Protein AF-A0A495L861-F1 (afdb_monomer_lite)

Foldseek 3Di:
DPPDLVVQALVPPVVLVVVLVVLVPQLAPPVDDPVQQPDQDVNHRVSVVSNVVSVVVNVVSVVVCCVPRGDPPDDDD

pLDDT: mean 76.95, std 15.1, range [40.81, 95.56]

Radius of gyration: 18.13 Å; chains: 1; bounding box: 41×24×47 Å

Structure (mmCIF, N/CA/C/O backbone):
data_AF-A0A495L861-F1
#
_entry.id   AF-A0A495L861-F1
#
loop_
_atom_site.group_PDB
_atom_site.id
_atom_site.type_symbol
_atom_site.label_atom_id
_atom_site.label_alt_id
_atom_site.label_comp_id
_atom_site.label_asym_id
_atom_site.label_entity_id
_atom_site.label_seq_id
_atom_site.pdbx_PDB_ins_code
_atom_site.Cartn_x
_atom_site.Cartn_y
_atom_site.Cartn_z
_atom_site.occupancy
_atom_site.B_iso_or_equiv
_atom_site.auth_seq_id
_atom_site.auth_comp_id
_atom_site.auth_asym_id
_atom_site.auth_atom_id
_atom_site.pdbx_PDB_model_num
ATOM 1 N N . MET A 1 1 ? 26.885 6.749 -31.192 1.00 47.06 1 MET A N 1
ATOM 2 C CA . MET A 1 1 ? 26.587 7.279 -29.847 1.00 47.06 1 MET A CA 1
ATOM 3 C C . MET A 1 1 ? 25.638 6.278 -29.204 1.00 47.06 1 MET A C 1
ATOM 5 O O . MET A 1 1 ? 24.494 6.217 -29.626 1.00 47.06 1 MET A O 1
ATOM 9 N N . GLN A 1 2 ? 26.128 5.394 -28.332 1.00 50.69 2 GLN A N 1
ATOM 10 C CA . GLN A 1 2 ? 25.252 4.492 -27.568 1.00 50.69 2 GLN A CA 1
ATOM 11 C C . GLN A 1 2 ? 24.479 5.352 -26.549 1.00 50.69 2 GLN A C 1
ATOM 13 O O . GLN A 1 2 ? 25.127 6.183 -25.900 1.00 50.69 2 GLN A O 1
ATOM 18 N N . PRO A 1 3 ? 23.145 5.238 -26.423 1.00 51.47 3 PRO A N 1
ATOM 19 C CA . PRO A 1 3 ? 22.414 5.949 -25.380 1.00 51.47 3 PRO A CA 1
ATOM 20 C C . PRO A 1 3 ? 22.913 5.482 -24.007 1.00 51.47 3 PRO A C 1
ATOM 22 O O . PRO A 1 3 ? 23.153 4.296 -23.784 1.00 51.47 3 PRO A O 1
ATOM 25 N N . SER A 1 4 ? 23.151 6.429 -23.099 1.00 56.16 4 SER A N 1
ATOM 26 C CA . SER A 1 4 ? 23.634 6.108 -21.755 1.00 56.16 4 SER A CA 1
ATOM 27 C C . SER A 1 4 ? 22.550 5.341 -20.978 1.00 56.16 4 SER A C 1
ATOM 29 O 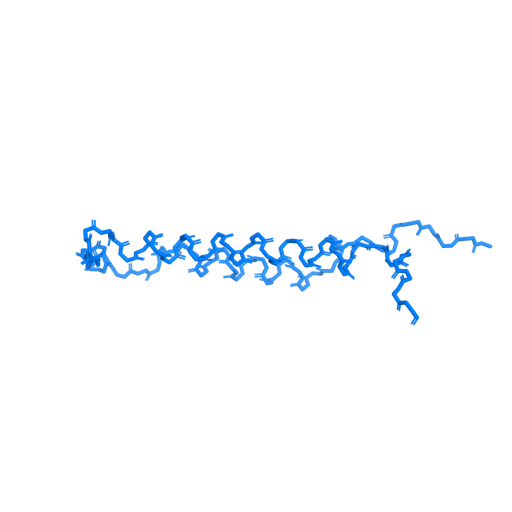O . SER A 1 4 ? 21.375 5.684 -21.109 1.00 56.16 4 SER A O 1
ATOM 31 N N . PRO A 1 5 ? 22.900 4.367 -20.119 1.00 57.59 5 PRO A N 1
ATOM 32 C CA . PRO A 1 5 ? 21.936 3.505 -19.418 1.00 57.59 5 PRO A CA 1
ATOM 33 C C . PRO A 1 5 ? 21.001 4.247 -18.442 1.00 57.59 5 PRO A C 1
ATOM 35 O O . PRO A 1 5 ? 20.087 3.649 -17.883 1.00 57.59 5 PRO A O 1
ATOM 38 N N . ARG A 1 6 ? 21.197 5.558 -18.250 1.00 53.59 6 ARG A N 1
ATOM 39 C CA . ARG A 1 6 ? 20.379 6.405 -17.377 1.00 53.59 6 ARG A CA 1
ATOM 40 C C . ARG A 1 6 ? 18.953 6.622 -17.879 1.00 53.59 6 ARG A C 1
ATOM 42 O O . ARG A 1 6 ? 18.127 7.003 -17.067 1.00 53.59 6 ARG A O 1
ATOM 49 N N . ASP A 1 7 ? 18.623 6.365 -19.141 1.00 51.94 7 ASP A N 1
ATOM 50 C CA . ASP A 1 7 ? 17.272 6.651 -19.659 1.00 51.94 7 ASP A CA 1
ATOM 51 C C . ASP A 1 7 ? 16.242 5.531 -19.373 1.00 51.94 7 ASP A C 1
ATOM 53 O O . ASP A 1 7 ? 15.075 5.640 -19.750 1.00 51.94 7 ASP A O 1
ATOM 57 N N . ARG A 1 8 ? 16.648 4.440 -18.702 1.00 57.16 8 ARG A N 1
ATOM 58 C CA . ARG A 1 8 ? 15.857 3.198 -18.555 1.00 57.16 8 ARG A CA 1
ATOM 59 C C . ARG A 1 8 ? 15.590 2.761 -17.106 1.00 57.16 8 ARG A C 1
ATOM 61 O O . ARG A 1 8 ? 15.207 1.617 -16.875 1.00 57.16 8 ARG A O 1
ATOM 68 N N . GLU A 1 9 ? 15.773 3.638 -16.120 1.00 64.31 9 GLU A N 1
ATOM 69 C CA . GLU A 1 9 ? 15.540 3.272 -14.717 1.00 64.31 9 GLU A CA 1
ATOM 70 C C . GLU A 1 9 ? 14.083 3.543 -14.290 1.00 64.31 9 GLU A C 1
ATOM 72 O O . GLU A 1 9 ? 13.606 4.678 -14.408 1.00 64.31 9 GLU A O 1
ATOM 77 N N . PRO A 1 10 ? 13.372 2.552 -13.714 1.00 62.00 10 PRO A N 1
ATOM 78 C CA . PRO A 1 10 ? 11.992 2.720 -13.252 1.00 62.00 10 PRO A CA 1
ATOM 79 C C . PRO A 1 10 ? 11.835 3.865 -12.253 1.00 62.00 10 PRO A C 1
ATOM 81 O O . PRO A 1 10 ? 10.788 4.505 -12.186 1.00 62.00 10 PRO A O 1
ATOM 84 N N . ILE A 1 11 ? 12.895 4.164 -11.501 1.00 69.75 11 ILE A N 1
ATOM 85 C CA . ILE A 1 11 ? 12.903 5.196 -10.465 1.00 69.75 11 ILE A CA 1
ATOM 86 C C . ILE A 1 11 ? 12.633 6.606 -11.014 1.00 69.75 11 ILE A C 1
ATOM 88 O O . ILE A 1 11 ? 12.207 7.480 -10.259 1.00 69.75 11 ILE A O 1
ATOM 92 N N . GLN A 1 12 ? 12.835 6.817 -12.320 1.00 72.00 12 GLN A N 1
ATOM 93 C CA . GLN A 1 12 ? 12.627 8.099 -12.994 1.00 72.00 12 GLN A CA 1
ATOM 94 C C . GLN A 1 12 ? 11.186 8.307 -13.472 1.00 72.00 12 GLN A C 1
ATOM 96 O O . GLN A 1 12 ? 10.835 9.412 -13.883 1.00 72.00 12 GLN A O 1
ATOM 101 N N . LYS A 1 13 ? 10.326 7.280 -13.410 1.00 79.62 13 LYS A N 1
ATOM 102 C CA . LYS A 1 13 ? 8.916 7.388 -13.805 1.00 79.62 13 LYS A CA 1
ATOM 103 C C . LYS A 1 13 ? 8.085 7.855 -12.599 1.00 79.62 13 LYS A C 1
ATOM 105 O O . LYS A 1 13 ? 7.799 7.046 -11.714 1.00 79.62 13 LYS A O 1
ATOM 110 N N . PRO A 1 14 ? 7.631 9.125 -12.538 1.00 82.81 14 PRO A N 1
ATOM 111 C CA . PRO A 1 14 ? 6.945 9.664 -11.357 1.00 82.81 14 PRO A CA 1
ATOM 112 C C . PRO A 1 14 ? 5.624 8.947 -11.048 1.00 82.81 14 PRO A C 1
ATOM 114 O O . PRO A 1 14 ? 5.222 8.863 -9.891 1.00 82.81 14 PRO A O 1
ATOM 117 N N . TRP A 1 15 ? 4.968 8.367 -12.058 1.00 85.06 15 TRP A N 1
ATOM 118 C CA . TRP A 1 15 ? 3.750 7.579 -11.866 1.00 85.06 15 TRP A CA 1
ATOM 119 C C . TRP A 1 15 ? 3.966 6.344 -10.973 1.00 85.06 15 TRP A C 1
ATOM 121 O O . TRP A 1 15 ? 3.086 6.013 -10.180 1.00 85.06 15 TRP A O 1
ATOM 131 N N . ILE A 1 16 ? 5.154 5.725 -11.012 1.00 88.00 16 ILE A N 1
ATOM 132 C CA . ILE A 1 16 ? 5.474 4.552 -10.183 1.00 88.00 16 ILE A CA 1
ATOM 133 C C . ILE A 1 16 ? 5.453 4.916 -8.693 1.00 88.00 16 ILE A C 1
ATOM 135 O O . ILE A 1 16 ? 4.956 4.150 -7.864 1.00 88.00 16 ILE A O 1
ATOM 139 N N . TRP A 1 17 ? 5.928 6.116 -8.358 1.00 90.25 17 TRP A N 1
ATOM 140 C CA . TRP A 1 17 ? 5.902 6.654 -7.000 1.00 90.25 17 TRP A CA 1
ATOM 141 C C . TRP A 1 17 ? 4.495 7.032 -6.538 1.00 90.25 17 TRP A C 1
ATOM 143 O O . TRP A 1 17 ? 4.169 6.836 -5.369 1.00 90.25 17 TRP A O 1
ATOM 153 N N . ILE A 1 18 ? 3.642 7.522 -7.444 1.00 92.94 18 ILE A N 1
ATOM 154 C CA . ILE A 1 18 ? 2.236 7.817 -7.132 1.00 92.94 18 ILE A CA 1
ATOM 155 C C . ILE A 1 18 ? 1.509 6.529 -6.742 1.00 92.94 18 ILE A C 1
ATOM 157 O O . ILE A 1 18 ? 0.889 6.474 -5.681 1.00 92.94 18 ILE A O 1
ATOM 161 N N . VAL A 1 19 ? 1.618 5.479 -7.560 1.00 91.69 19 VAL A N 1
ATOM 162 C CA . VAL A 1 19 ? 0.977 4.186 -7.278 1.00 91.69 19 VAL A CA 1
ATOM 163 C C . VAL A 1 19 ? 1.533 3.572 -5.991 1.00 91.69 19 VAL A C 1
ATOM 165 O O . VAL A 1 19 ? 0.758 3.114 -5.155 1.00 91.69 19 VAL A O 1
ATOM 168 N N . LEU A 1 20 ? 2.851 3.644 -5.774 1.00 91.94 20 LEU A N 1
ATOM 169 C CA . LEU A 1 20 ? 3.481 3.199 -4.530 1.00 91.94 20 LEU A CA 1
ATOM 170 C C . LEU A 1 20 ? 2.909 3.930 -3.305 1.00 91.94 20 LEU A C 1
ATOM 172 O O . LEU A 1 20 ? 2.539 3.295 -2.318 1.00 91.94 20 LEU A O 1
ATOM 176 N N . GLY A 1 21 ? 2.795 5.258 -3.382 1.00 92.44 21 GLY A N 1
ATOM 177 C CA . GLY A 1 21 ? 2.210 6.079 -2.326 1.00 92.44 21 GLY A CA 1
ATOM 178 C C . GLY A 1 21 ? 0.758 5.704 -2.035 1.00 92.44 21 GLY A C 1
ATOM 179 O O . GLY A 1 21 ? 0.383 5.586 -0.872 1.00 92.44 21 GLY A O 1
ATOM 180 N N . VAL A 1 22 ? -0.042 5.442 -3.073 1.00 92.38 22 VAL A N 1
ATOM 181 C CA . VAL A 1 22 ? -1.436 4.990 -2.931 1.00 92.38 22 VAL A CA 1
ATOM 182 C C . VAL A 1 22 ? -1.518 3.615 -2.271 1.00 92.38 22 VAL A C 1
ATOM 184 O O . VAL A 1 22 ? -2.341 3.433 -1.377 1.00 92.38 22 VAL A O 1
ATOM 187 N N . ILE A 1 23 ? -0.661 2.661 -2.651 1.00 92.00 23 ILE A N 1
ATOM 188 C CA . ILE A 1 23 ? -0.625 1.324 -2.037 1.00 92.00 23 ILE A CA 1
ATOM 189 C C . ILE A 1 23 ? -0.298 1.433 -0.546 1.00 92.00 23 ILE A C 1
ATOM 191 O O . ILE A 1 23 ? -0.986 0.832 0.279 1.00 92.00 23 ILE A O 1
ATOM 195 N N . ILE A 1 24 ? 0.708 2.230 -0.180 1.00 90.31 24 ILE A N 1
ATOM 196 C CA . ILE A 1 24 ? 1.091 2.443 1.224 1.00 90.31 24 ILE A CA 1
ATOM 197 C C . ILE A 1 24 ? -0.049 3.117 1.996 1.00 90.31 24 ILE A C 1
ATOM 199 O O . ILE A 1 24 ? -0.422 2.656 3.075 1.00 90.31 24 ILE A O 1
ATOM 203 N N . LEU A 1 25 ? -0.641 4.166 1.420 1.00 90.25 25 LEU A N 1
ATOM 204 C CA . LEU A 1 25 ? -1.746 4.906 2.022 1.00 90.25 25 LEU A CA 1
ATOM 205 C C . LEU A 1 25 ? -2.981 4.023 2.238 1.00 90.25 25 LEU A C 1
ATOM 207 O O . LEU A 1 25 ? -3.644 4.133 3.262 1.00 90.25 25 LEU A O 1
ATOM 211 N N . ALA A 1 26 ? -3.280 3.130 1.295 1.00 87.31 26 ALA A N 1
ATOM 212 C CA . ALA A 1 26 ? -4.379 2.180 1.409 1.00 87.31 26 ALA A CA 1
ATOM 213 C C . ALA A 1 26 ? -4.090 1.070 2.433 1.00 87.31 26 ALA A C 1
ATOM 215 O O . ALA A 1 26 ? -5.007 0.623 3.120 1.00 87.31 26 ALA A O 1
ATOM 216 N N . SER A 1 27 ? -2.826 0.649 2.555 1.00 86.38 27 SER A N 1
ATOM 217 C CA . SER A 1 27 ? -2.398 -0.434 3.453 1.00 86.38 27 SER A CA 1
ATOM 218 C C . SER A 1 27 ? -2.459 -0.047 4.929 1.00 86.38 27 SER A C 1
ATOM 220 O O . SER A 1 27 ? -2.662 -0.911 5.780 1.00 86.38 27 SER A O 1
ATOM 222 N N . VAL A 1 28 ? -2.274 1.239 5.244 1.00 82.25 28 VAL A N 1
ATOM 223 C CA . VAL A 1 28 ? -2.261 1.741 6.621 1.00 82.25 28 VAL A CA 1
ATOM 224 C C . VAL A 1 28 ? -3.531 2.551 6.890 1.00 82.25 28 VAL A C 1
ATOM 226 O O . VAL A 1 28 ? -3.654 3.683 6.423 1.00 82.25 28 VAL A O 1
ATOM 229 N N . PRO A 1 29 ? -4.481 2.031 7.685 1.00 76.75 29 PRO A N 1
ATOM 230 C CA . PRO A 1 29 ? -5.748 2.706 7.948 1.00 76.75 29 PRO A CA 1
ATOM 231 C C . PRO A 1 29 ? -5.622 3.809 9.014 1.00 76.75 29 PRO A C 1
ATOM 233 O O . PRO A 1 29 ? -6.393 3.857 9.969 1.00 76.75 29 PRO A O 1
ATOM 236 N N . TRP A 1 30 ? -4.682 4.750 8.849 1.00 76.81 30 TRP A N 1
ATOM 237 C CA . TRP A 1 30 ? -4.537 5.917 9.740 1.00 76.81 30 TRP A CA 1
ATOM 238 C C . TRP A 1 30 ? -5.756 6.854 9.722 1.00 76.81 30 TRP A C 1
ATOM 240 O O . TRP A 1 30 ? -5.901 7.726 10.571 1.00 76.81 30 TRP A O 1
ATOM 250 N N . TYR A 1 31 ? -6.620 6.682 8.721 1.00 79.81 31 TY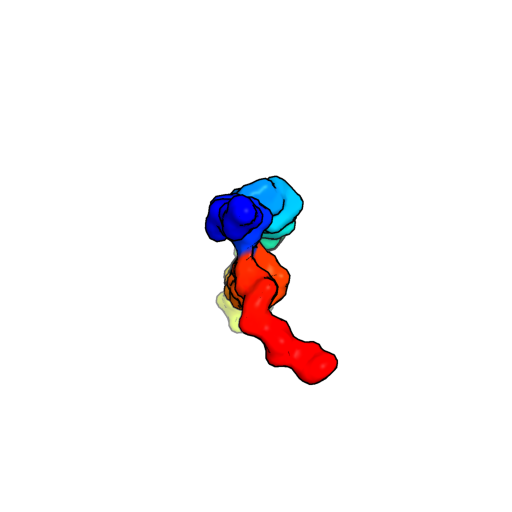R A N 1
ATOM 251 C CA . TYR A 1 31 ? -7.752 7.545 8.397 1.00 79.81 31 TYR A CA 1
ATOM 252 C C . TYR A 1 31 ? -9.047 6.944 8.938 1.00 79.81 31 TYR A C 1
ATOM 254 O O . TYR A 1 31 ? -10.112 7.547 8.813 1.00 79.81 31 TYR A O 1
ATOM 262 N N . TRP A 1 32 ? -8.974 5.738 9.508 1.00 79.44 32 TRP A N 1
ATOM 263 C CA . TRP A 1 32 ? -10.137 5.083 10.070 1.00 79.44 32 TRP A CA 1
ATOM 264 C C . TRP A 1 32 ? -10.531 5.754 11.386 1.00 79.44 32 TRP A C 1
ATOM 266 O O . TRP A 1 32 ? -9.665 6.059 12.210 1.00 79.44 32 TRP A O 1
ATOM 276 N N . PRO A 1 33 ? -11.839 5.967 11.617 1.00 79.19 33 PRO A N 1
ATOM 277 C CA . PRO A 1 33 ? -12.318 6.478 12.888 1.00 79.19 33 PRO A CA 1
ATOM 278 C C . PRO A 1 33 ? -11.847 5.568 14.029 1.00 79.19 33 PRO A C 1
ATOM 280 O O . PRO A 1 33 ? -11.867 4.344 13.858 1.00 79.19 33 PRO A O 1
ATOM 283 N N . PRO A 1 34 ? -11.522 6.114 15.212 1.00 71.12 34 PRO A N 1
ATOM 284 C CA . PRO A 1 34 ? -11.025 5.335 16.351 1.00 71.12 34 PRO A CA 1
ATOM 285 C C . PRO A 1 34 ? -11.977 4.210 16.808 1.00 71.12 34 PRO A C 1
ATOM 287 O O . PRO A 1 34 ? -11.537 3.238 17.415 1.00 71.12 34 PRO A O 1
ATOM 290 N N . GLY A 1 35 ? -13.269 4.275 16.460 1.00 67.69 35 GLY A N 1
ATOM 291 C CA . GLY A 1 35 ? -14.238 3.192 16.691 1.00 67.69 35 GLY A CA 1
ATOM 292 C C . GLY A 1 35 ? -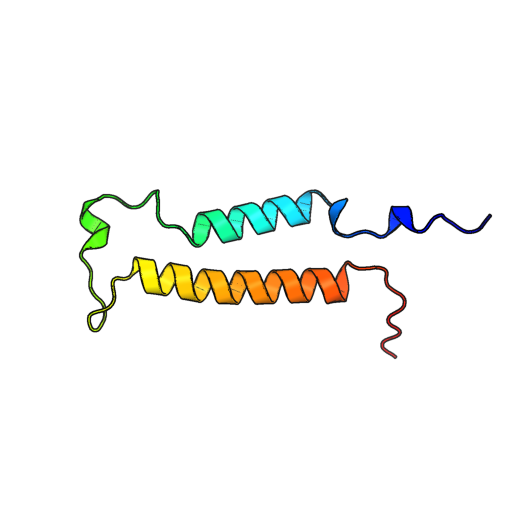14.082 1.961 15.780 1.00 67.69 35 GLY A C 1
ATOM 293 O O . GLY A 1 35 ? -14.627 0.906 16.086 1.00 67.69 35 GLY A O 1
ATOM 294 N N . THR A 1 36 ? -13.313 2.061 14.694 1.00 62.50 36 THR A N 1
ATOM 295 C CA . THR A 1 36 ? -13.124 1.010 13.668 1.00 62.50 36 THR A CA 1
ATOM 296 C C . THR A 1 36 ? -11.919 0.111 13.963 1.00 62.50 36 THR A C 1
ATOM 298 O O . THR A 1 36 ? -11.581 -0.763 13.172 1.00 62.50 36 THR A O 1
ATOM 301 N N . VAL A 1 37 ? -11.254 0.309 15.105 1.00 59.47 37 VAL A N 1
ATOM 302 C CA . VAL A 1 37 ? -10.115 -0.514 15.552 1.00 59.47 37 VAL A CA 1
ATOM 303 C C . VAL A 1 37 ? -10.590 -1.787 16.274 1.00 59.47 37 VAL A C 1
ATOM 305 O O . VAL A 1 37 ? -9.863 -2.774 16.337 1.00 59.47 37 VAL A O 1
ATOM 308 N N . HIS A 1 38 ? -11.840 -1.795 16.755 1.00 57.50 38 HIS A N 1
ATOM 309 C CA . HIS A 1 38 ? -12.457 -2.903 17.492 1.00 57.50 38 HIS A CA 1
ATOM 310 C C . HIS A 1 38 ? -13.143 -4.039 16.707 1.00 57.50 38 HIS A C 1
ATOM 312 O O . HIS A 1 38 ? -13.427 -5.053 17.347 1.00 57.50 38 HIS A O 1
ATOM 318 N N . PRO A 1 39 ? -13.460 -3.965 15.399 1.00 66.50 39 PRO A N 1
ATOM 319 C CA . PRO A 1 39 ? -13.997 -5.126 14.714 1.00 66.50 39 PRO A CA 1
ATOM 320 C C . PRO A 1 39 ? -12.882 -6.170 14.589 1.00 66.50 39 PRO A C 1
ATOM 322 O O . PRO A 1 39 ? -11.932 -6.020 13.817 1.00 66.50 39 PRO A O 1
ATOM 325 N N . LEU A 1 40 ? -12.991 -7.220 15.399 1.00 68.88 40 LEU A N 1
ATOM 326 C CA . LEU A 1 40 ? -12.178 -8.422 15.294 1.00 68.88 40 LEU A CA 1
ATOM 327 C C . LEU A 1 40 ? -12.899 -9.385 14.350 1.00 68.88 40 LEU A C 1
ATOM 329 O O . LEU A 1 40 ? -14.000 -9.850 14.642 1.00 68.88 40 LEU A O 1
ATOM 333 N N . VAL A 1 41 ? -12.266 -9.714 13.229 1.00 74.12 41 VAL A N 1
ATOM 334 C CA . VAL A 1 41 ? -12.680 -10.824 12.367 1.00 74.12 41 VAL A CA 1
ATOM 335 C C . VAL A 1 41 ? -11.852 -12.030 12.787 1.00 74.12 41 VAL A C 1
ATOM 337 O O . VAL A 1 41 ? -10.629 -12.004 12.691 1.00 74.12 41 VAL A O 1
ATOM 340 N N . LEU A 1 42 ? -12.502 -13.078 13.304 1.00 75.62 42 LEU A N 1
ATOM 341 C CA . LEU A 1 42 ? -11.835 -14.306 13.777 1.00 75.62 42 LEU A CA 1
ATOM 342 C C . LEU A 1 42 ? -10.758 -14.075 14.864 1.00 75.62 42 LEU A C 1
ATOM 344 O O . LEU A 1 42 ? -9.837 -14.871 15.004 1.00 75.62 42 LEU A O 1
ATOM 348 N N . GLY A 1 43 ? -10.854 -12.986 15.633 1.00 81.00 43 GLY A N 1
ATOM 349 C CA . GLY A 1 43 ? -9.852 -12.620 16.644 1.00 81.00 43 GLY A CA 1
ATOM 350 C C . GLY A 1 43 ? -8.724 -11.713 16.131 1.00 81.00 43 GLY A C 1
ATOM 351 O O . GLY A 1 43 ? -7.928 -11.229 16.931 1.00 81.00 43 GLY A O 1
ATOM 352 N N . ILE A 1 44 ? -8.675 -11.439 14.824 1.00 82.06 44 ILE A N 1
ATOM 353 C CA . ILE A 1 44 ? -7.689 -10.555 14.193 1.00 82.06 44 ILE A CA 1
ATOM 354 C C . ILE A 1 44 ? -8.357 -9.211 13.892 1.00 82.06 44 ILE A C 1
ATOM 356 O O . ILE A 1 44 ? -9.459 -9.183 13.334 1.00 82.06 44 ILE A O 1
ATOM 360 N N . PRO A 1 45 ? -7.729 -8.078 14.235 1.00 85.00 45 PRO A N 1
ATOM 361 C CA . PRO A 1 45 ? -8.309 -6.791 13.906 1.00 85.00 45 PRO A CA 1
ATOM 362 C C . PRO A 1 45 ? -8.292 -6.571 12.387 1.00 85.00 45 PRO A C 1
ATOM 364 O O . PRO A 1 45 ? -7.298 -6.856 11.717 1.00 85.00 45 PRO A O 1
ATOM 367 N N . VAL A 1 46 ? -9.383 -6.037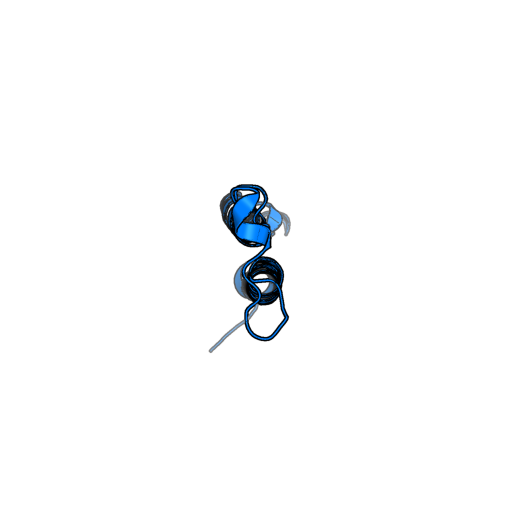 11.831 1.00 83.31 46 VAL A N 1
ATOM 368 C CA . VAL A 1 46 ? -9.545 -5.864 10.370 1.00 83.31 46 VAL A CA 1
ATOM 369 C C . VAL A 1 46 ? -8.390 -5.078 9.746 1.00 83.31 46 VAL A C 1
ATOM 371 O O . VAL A 1 46 ? -7.927 -5.420 8.660 1.00 83.31 46 VAL A O 1
ATOM 374 N N . TRP A 1 47 ? -7.872 -4.066 10.445 1.00 84.25 47 TRP A N 1
ATOM 375 C CA . TRP A 1 47 ? -6.740 -3.276 9.962 1.00 84.25 47 TRP A CA 1
ATOM 376 C C . TRP A 1 47 ? -5.483 -4.122 9.707 1.00 84.25 47 TRP A C 1
ATOM 378 O O . TRP A 1 47 ? -4.737 -3.829 8.777 1.00 84.25 47 TRP A O 1
ATOM 388 N N . ALA A 1 48 ? -5.264 -5.192 10.478 1.00 86.12 48 ALA A N 1
ATOM 389 C CA . ALA A 1 48 ? -4.125 -6.083 10.282 1.00 86.12 48 ALA A CA 1
ATOM 390 C C . ALA A 1 48 ? -4.291 -6.943 9.022 1.00 86.12 48 ALA A C 1
ATOM 392 O O . ALA A 1 48 ? -3.320 -7.169 8.305 1.00 86.12 48 ALA A O 1
ATOM 393 N N . LEU A 1 49 ? -5.519 -7.370 8.704 1.00 87.56 49 LEU A N 1
ATOM 394 C CA . LEU A 1 49 ? -5.813 -8.068 7.448 1.00 87.56 49 LEU A CA 1
ATOM 395 C C . LEU A 1 49 ? -5.613 -7.144 6.243 1.00 87.56 49 LEU A C 1
ATOM 397 O O . LEU A 1 49 ? -4.995 -7.545 5.260 1.00 87.56 49 LEU A O 1
ATOM 401 N N . VAL A 1 50 ? -6.079 -5.895 6.339 1.00 88.06 50 VAL A N 1
ATOM 402 C CA . VAL A 1 50 ? -5.871 -4.877 5.297 1.00 88.06 50 VAL A CA 1
ATOM 403 C C . VAL A 1 50 ? -4.378 -4.615 5.083 1.00 88.06 50 VAL A C 1
ATOM 405 O O . VAL A 1 50 ? -3.922 -4.630 3.943 1.00 88.06 50 VAL A O 1
ATOM 408 N N . ALA A 1 51 ? -3.596 -4.467 6.155 1.00 89.62 51 ALA A N 1
ATOM 409 C CA . ALA A 1 51 ? -2.147 -4.284 6.073 1.00 89.62 51 ALA A CA 1
ATOM 410 C C . ALA A 1 51 ? -1.422 -5.509 5.483 1.00 89.62 51 ALA A C 1
ATOM 412 O O . ALA A 1 51 ? -0.472 -5.361 4.709 1.00 89.62 51 ALA A O 1
ATOM 413 N N . ALA A 1 52 ? -1.877 -6.723 5.808 1.00 91.44 52 ALA A N 1
ATOM 414 C CA . ALA A 1 52 ? -1.325 -7.958 5.257 1.00 91.44 52 ALA A CA 1
ATOM 415 C C . ALA A 1 52 ? -1.585 -8.069 3.748 1.00 91.44 52 ALA A C 1
ATOM 417 O O . ALA A 1 52 ? -0.653 -8.298 2.978 1.00 91.44 52 ALA A O 1
ATOM 418 N N . VAL A 1 53 ? -2.825 -7.836 3.306 1.00 92.56 53 VAL A N 1
ATOM 419 C CA . VAL A 1 53 ? -3.172 -7.792 1.874 1.00 92.56 53 VAL A CA 1
ATOM 420 C C . VAL A 1 53 ? -2.396 -6.682 1.169 1.00 92.56 53 VAL A C 1
ATOM 422 O O . VAL A 1 53 ? -1.818 -6.913 0.110 1.00 92.56 53 VAL A O 1
ATOM 425 N N . GLY A 1 54 ? -2.314 -5.504 1.786 1.00 93.31 54 GLY A N 1
ATOM 426 C CA . GLY A 1 54 ? -1.536 -4.372 1.299 1.00 93.31 54 GLY A CA 1
ATOM 427 C C . GLY A 1 54 ? -0.061 -4.707 1.073 1.00 93.31 54 GLY A C 1
ATOM 428 O O . GLY A 1 54 ? 0.507 -4.340 0.050 1.00 93.31 54 GLY A O 1
ATOM 429 N N . SER A 1 55 ? 0.536 -5.492 1.972 1.00 93.38 55 SER A N 1
ATOM 430 C CA . SER A 1 55 ? 1.922 -5.962 1.853 1.00 93.38 55 SER A CA 1
ATOM 431 C C . SER A 1 55 ? 2.109 -6.934 0.684 1.00 93.38 55 SER A C 1
ATOM 433 O O . SER A 1 55 ? 3.091 -6.832 -0.046 1.00 93.38 55 SER A O 1
ATOM 435 N N . VAL A 1 56 ? 1.157 -7.845 0.456 1.00 95.56 56 VAL A N 1
ATOM 436 C CA . VAL A 1 56 ? 1.178 -8.750 -0.709 1.00 95.56 56 VAL A CA 1
ATOM 437 C C . VAL A 1 56 ? 1.057 -7.958 -2.012 1.00 95.56 56 VAL A C 1
ATOM 439 O O . VAL A 1 56 ? 1.827 -8.190 -2.943 1.00 95.56 56 VAL A O 1
ATOM 442 N N . VAL A 1 57 ? 0.138 -6.989 -2.063 1.00 95.31 57 VAL A N 1
ATOM 443 C CA . VAL A 1 57 ? -0.029 -6.085 -3.211 1.00 95.31 57 VAL A CA 1
ATOM 444 C C . VAL A 1 57 ? 1.242 -5.275 -3.454 1.00 95.31 57 VAL A C 1
ATOM 446 O O . VAL A 1 57 ? 1.684 -5.174 -4.594 1.00 95.31 57 VAL A O 1
ATOM 449 N N . LEU A 1 58 ? 1.860 -4.742 -2.399 1.00 93.81 58 LEU A N 1
ATOM 450 C CA . LEU A 1 58 ? 3.106 -3.986 -2.478 1.00 93.81 58 LEU A CA 1
ATOM 451 C C . LEU A 1 58 ? 4.245 -4.837 -3.044 1.00 93.81 58 LEU A C 1
ATOM 453 O O . LEU A 1 58 ? 4.932 -4.397 -3.963 1.00 93.81 58 LEU A O 1
ATOM 457 N N . CYS A 1 59 ? 4.426 -6.057 -2.535 1.00 94.44 59 CYS A N 1
ATOM 458 C CA . CYS A 1 59 ? 5.427 -6.984 -3.054 1.00 94.44 59 CYS A CA 1
ATOM 459 C C . CYS A 1 59 ? 5.180 -7.300 -4.532 1.00 94.44 59 CYS A C 1
ATOM 461 O O . CYS A 1 59 ? 6.099 -7.170 -5.333 1.00 94.44 59 CYS A O 1
ATOM 463 N N . GLY A 1 60 ? 3.946 -7.647 -4.910 1.00 94.38 60 GLY A N 1
ATOM 464 C CA . GLY A 1 60 ? 3.597 -7.927 -6.305 1.00 94.38 60 GLY A CA 1
ATOM 465 C C . GLY A 1 60 ? 3.823 -6.724 -7.222 1.00 94.38 60 GLY A C 1
ATOM 466 O O . GLY A 1 60 ? 4.382 -6.871 -8.306 1.00 94.38 60 GLY A O 1
ATOM 467 N N . TYR A 1 61 ? 3.461 -5.525 -6.765 1.00 92.38 61 TYR A N 1
ATOM 468 C CA . TYR A 1 61 ? 3.697 -4.283 -7.491 1.00 92.38 61 TYR A CA 1
ATOM 469 C C . TYR A 1 61 ? 5.190 -4.017 -7.698 1.00 92.38 61 TYR A C 1
ATOM 471 O O . TYR A 1 61 ? 5.608 -3.740 -8.818 1.00 92.38 61 TYR A O 1
ATOM 479 N N . LEU A 1 62 ? 6.008 -4.146 -6.650 1.00 90.62 62 LEU A N 1
ATOM 480 C CA . LEU A 1 62 ? 7.457 -3.969 -6.752 1.00 90.62 62 LEU A CA 1
ATOM 481 C C . LEU A 1 62 ? 8.090 -5.020 -7.668 1.00 90.62 62 LEU A C 1
ATOM 483 O O . LEU A 1 62 ? 8.899 -4.663 -8.518 1.00 90.62 62 LEU A O 1
ATOM 487 N N . SER A 1 63 ? 7.693 -6.291 -7.553 1.00 91.00 63 SER A N 1
ATOM 488 C CA . SER A 1 63 ? 8.139 -7.351 -8.463 1.00 91.00 63 SER A CA 1
ATOM 489 C C . SER A 1 63 ? 7.770 -7.047 -9.916 1.00 91.00 63 SER A C 1
ATOM 491 O O . SER A 1 63 ? 8.618 -7.184 -10.792 1.00 91.00 63 SER A O 1
ATOM 493 N N . TRP A 1 64 ? 6.547 -6.576 -10.176 1.00 89.12 64 TRP A N 1
ATOM 494 C CA . TRP A 1 64 ? 6.103 -6.184 -11.515 1.00 89.12 64 TRP A CA 1
ATOM 495 C C . TRP A 1 64 ? 6.883 -4.982 -12.059 1.00 89.12 64 TRP A C 1
ATOM 497 O O . TRP A 1 64 ? 7.315 -5.009 -13.210 1.00 89.12 64 TRP A O 1
ATOM 507 N N . VAL A 1 65 ? 7.116 -3.954 -11.237 1.00 87.81 65 VAL A N 1
ATOM 508 C CA . VAL A 1 65 ? 7.934 -2.787 -11.601 1.00 87.81 65 VAL A CA 1
ATOM 509 C C . VAL A 1 65 ? 9.358 -3.218 -11.941 1.00 87.81 65 VAL A C 1
ATOM 511 O O . VAL A 1 65 ? 9.885 -2.815 -12.973 1.00 87.81 65 VAL A O 1
ATOM 514 N N . CYS A 1 66 ? 9.976 -4.063 -11.117 1.00 84.19 66 CYS A N 1
ATOM 515 C CA . CYS A 1 66 ? 11.306 -4.591 -11.400 1.00 84.19 66 CYS A CA 1
ATOM 516 C C . CYS A 1 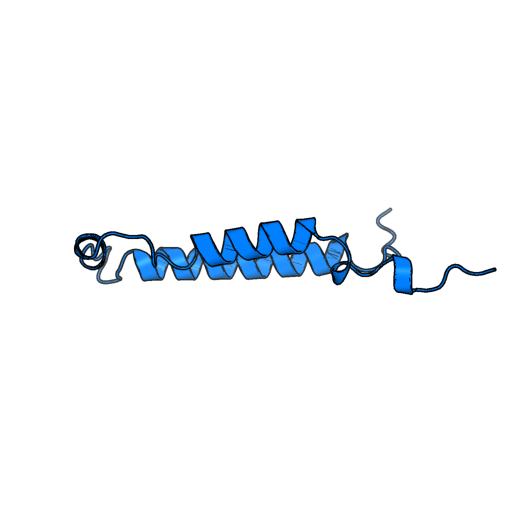66 ? 11.337 -5.418 -12.693 1.00 84.19 66 CYS A C 1
ATOM 518 O O . CYS A 1 66 ? 12.300 -5.304 -13.437 1.00 84.19 66 CYS A O 1
ATOM 520 N N . ALA A 1 67 ? 10.300 -6.210 -12.981 1.00 83.62 67 ALA A N 1
ATOM 521 C CA . ALA A 1 67 ? 10.258 -7.072 -14.162 1.00 83.62 67 ALA A CA 1
ATOM 522 C C . ALA A 1 67 ? 9.960 -6.325 -15.474 1.00 83.62 67 ALA A C 1
ATOM 524 O O . ALA A 1 67 ? 10.533 -6.659 -16.499 1.00 83.62 67 ALA A O 1
ATOM 525 N N . THR A 1 68 ? 9.071 -5.326 -15.465 1.00 80.12 68 THR A N 1
ATOM 526 C CA . THR A 1 68 ? 8.622 -4.645 -16.702 1.00 80.12 68 THR A CA 1
ATOM 527 C C . THR A 1 68 ? 9.227 -3.267 -16.920 1.00 80.12 68 THR A C 1
ATOM 529 O O . THR A 1 68 ? 9.182 -2.740 -18.028 1.00 80.12 68 THR A O 1
ATOM 532 N N . GLN A 1 69 ? 9.711 -2.615 -15.863 1.00 76.25 69 GLN A N 1
ATOM 533 C CA . GLN A 1 69 ? 10.160 -1.224 -15.939 1.00 76.25 69 GLN A CA 1
ATOM 534 C C . GLN A 1 69 ? 11.674 -1.081 -15.780 1.00 76.25 69 GLN A C 1
ATOM 536 O O . GLN A 1 69 ? 12.183 0.013 -16.024 1.00 76.25 69 GLN A O 1
ATOM 541 N N . TRP A 1 70 ? 12.381 -2.145 -15.383 1.00 70.38 70 TRP A N 1
ATOM 542 C CA . TRP A 1 70 ? 13.840 -2.200 -15.406 1.00 70.38 70 TRP A CA 1
ATOM 543 C C . TRP A 1 70 ? 14.296 -2.603 -16.804 1.00 70.38 70 TRP A C 1
ATOM 545 O O . TRP A 1 70 ? 13.885 -3.654 -17.273 1.00 70.38 70 TRP A O 1
ATOM 555 N N . GLY A 1 71 ? 15.090 -1.735 -17.448 1.00 61.84 71 GLY A N 1
ATOM 556 C CA . GLY A 1 71 ? 15.748 -1.917 -18.748 1.00 61.84 71 GLY A CA 1
ATOM 557 C C . GLY A 1 71 ? 15.373 -3.177 -19.527 1.00 61.84 71 GLY A C 1
ATOM 558 O O . GLY A 1 71 ? 15.957 -4.231 -19.311 1.00 61.84 71 GLY A O 1
ATOM 559 N N . ASP A 1 72 ? 14.425 -3.019 -20.443 1.00 55.75 72 ASP A N 1
ATOM 560 C CA . ASP A 1 72 ? 13.996 -4.038 -21.392 1.00 55.75 72 ASP A CA 1
ATOM 561 C C . ASP A 1 72 ? 15.166 -4.464 -22.300 1.00 55.75 72 ASP A C 1
ATOM 563 O O . ASP A 1 72 ? 15.441 -3.809 -23.308 1.00 55.75 72 ASP A O 1
ATOM 567 N N . ASP A 1 73 ? 15.879 -5.509 -21.876 1.00 52.94 73 ASP A N 1
ATOM 568 C CA . ASP A 1 73 ? 16.628 -6.459 -22.712 1.00 52.94 73 ASP A CA 1
ATOM 569 C C . ASP A 1 73 ? 16.113 -7.891 -22.408 1.00 52.94 73 ASP A C 1
ATOM 571 O O . ASP A 1 73 ? 16.863 -8.867 -22.405 1.00 52.94 73 ASP A O 1
ATOM 575 N N . GLY A 1 74 ? 14.828 -8.007 -22.056 1.00 51.00 74 GLY A N 1
ATOM 576 C CA . GLY A 1 74 ? 14.138 -9.269 -21.816 1.00 51.00 74 GLY A CA 1
ATOM 577 C C . GLY A 1 74 ? 13.308 -9.630 -23.033 1.00 51.00 74 GLY A C 1
ATOM 578 O O . GLY A 1 74 ? 12.106 -9.401 -23.050 1.00 51.00 74 GLY A O 1
ATOM 579 N N . GLU A 1 75 ? 13.980 -10.158 -2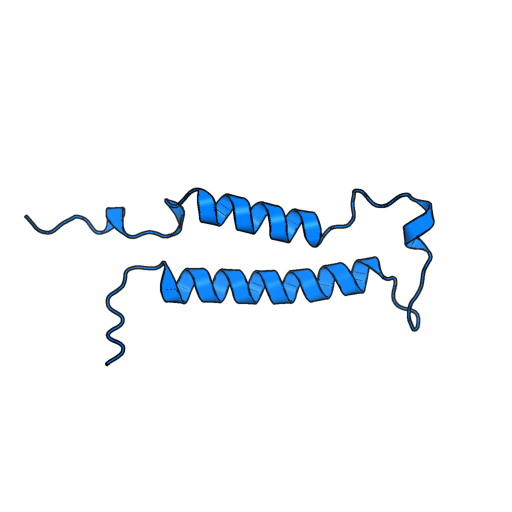4.051 1.00 53.19 75 GLU A N 1
ATOM 580 C CA . GLU A 1 75 ? 13.373 -10.873 -25.169 1.00 53.19 75 GLU A CA 1
ATOM 581 C C . GLU A 1 75 ? 12.330 -11.882 -24.642 1.00 53.19 75 GLU A C 1
ATOM 583 O O . GLU A 1 75 ? 12.688 -12.929 -24.105 1.00 53.19 75 GLU A O 1
ATOM 588 N N . GLU A 1 76 ? 11.040 -11.580 -24.781 1.00 48.41 76 GLU A N 1
ATOM 589 C CA . GLU A 1 76 ? 9.979 -12.589 -24.752 1.00 48.41 76 GLU A CA 1
ATOM 590 C C . GLU A 1 76 ? 9.419 -12.714 -26.181 1.00 48.41 76 GLU A C 1
ATOM 592 O O . GLU A 1 76 ? 8.624 -11.879 -26.602 1.00 48.41 76 GLU A O 1
ATOM 597 N N . GLU A 1 77 ? 9.930 -13.736 -26.891 1.00 40.81 77 GLU A N 1
ATOM 598 C CA . GLU A 1 77 ? 9.511 -14.351 -28.181 1.00 40.81 77 GLU A CA 1
ATOM 599 C C . GLU A 1 77 ? 9.205 -13.466 -29.410 1.00 40.81 77 GLU A C 1
ATOM 601 O O . GLU A 1 77 ? 8.160 -12.781 -29.476 1.00 40.81 77 GLU A O 1
#

Secondary structure (DSSP, 8-state):
-PPPGGGG-GGG-HHHHHHHHHHHHHHS-TTS-GGGG--EETTEEHHHHHHHHHHHHHHHHHHHHHHHHS-------

Sequence (77 aa):
MQPSPRDREPIQKPWIWIVLGVIILASVPWYWPPGTVHPLVLGIPVWALVAAVGSVVLCGYLSWVCATQWGDDGEEE